Protein AF-A0A939DTY6-F1 (afdb_monomer)

Radius of gyration: 26.42 Å; Cα contacts (8 Å, |Δi|>4): 159; chains: 1; bounding box: 48×34×74 Å

Mean predicted aligned error: 11.88 Å

Solvent-accessible surface area (backbone atoms only — not comparable to full-atom values): 8096 Å² total; per-residue (Å²): 113,77,67,58,56,54,50,51,52,49,20,59,74,66,60,50,69,44,79,46,77,43,81,42,90,48,96,88,46,91,50,44,25,36,39,37,38,40,34,54,50,89,98,44,73,45,76,49,78,40,76,42,36,72,61,50,52,53,52,48,53,48,51,53,48,52,51,50,50,48,53,57,51,50,64,37,82,88,42,61,54,70,44,56,51,98,88,67,50,51,76,45,61,35,69,28,32,31,78,61,71,70,38,53,52,74,55,38,49,77,40,43,76,75,76,49,75,80,58,77,67,57,60,58,52,45,52,50,28,55,76,70,73,42,82,70,82,136

Foldseek 3Di:
DVVVVVVLVVCQVVQDKDKDKDADPDPVDPQRIWIWIWGDDPNGIDIDIDRCRVVVVVVVVVVVVVVVVLCVQQPPPLDKDWDADPVRQTPDIHQCCCVNQVDGRVRCRVPVCVSDPPDVPPPVVCVVCVVVVHHDDD

Secondary structure (DSSP, 8-state):
-HHHHHHHHHHHHH---EEEEEE---TT---SEEEEEEEEETTEEEEEEEE-HHHHHHHHHHHHHHHHHHHHHHT-TT---EEE-TT--EEEE-TTHHHHHS--HHHHHHHHHHHS---HHHHHHHHHHHHHTPPPP-

Organism: NCBI:txid751969

Sequence (138 aa):
HPQLLALCIQVCQSGKAHDQYLETNSPLISAQWIKIQVVKAGNGIAITVRDITARRLSQQALKESEEKFRRLVDGLNGHFVYSHDLTGRISYVSNSVQDVLGYRPEYFKLNYRHCVKRTPDNAEQIRRQLLAGERPDP

InterPro domains:
  IPR000014 PAS domain [PS50112] (65-106)
  IPR000014 PAS domain [cd00130] (80-106)
  IPR035965 PAS domain superfamily [SSF55785] (51-108)

pLDDT: mean 82.57, std 12.68, range [43.12, 94.44]

Nearest PDB structures (foldseek):
  2dmy-assembly1_A  TM=4.442E-01  e=9.510E-01  Homo sapiens
  2l3c-assembly1_A  TM=3.156E-01  e=5.150E-01  Rattus norvegicus
  2l3j-assembly1_A  TM=2.942E-01  e=8.412E-01  Rattus norvegicus
  8dfv-assembly1_K  TM=2.108E-01  e=2.320E-01  Drosophila melanogaster
  7v6c-assembly1_B  TM=2.721E-01  e=3.243E+00  Drosophila melanogaster

Structure (mmCIF, N/CA/C/O backbone):
data_AF-A0A939DTY6-F1
#
_entry.id   AF-A0A939DTY6-F1
#
loop_
_atom_site.group_PDB
_atom_site.id
_atom_site.type_symbol
_atom_site.label_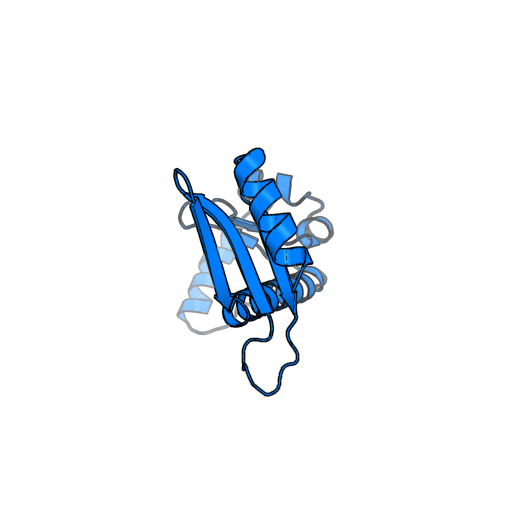atom_id
_atom_site.label_alt_id
_atom_site.label_comp_id
_atom_site.label_asym_id
_atom_site.label_entity_id
_atom_site.label_seq_id
_atom_site.pdbx_PDB_ins_code
_atom_site.Cartn_x
_atom_site.Cartn_y
_atom_site.Cartn_z
_atom_site.occupancy
_atom_site.B_iso_or_equiv
_atom_site.auth_seq_id
_atom_site.auth_comp_id
_atom_site.auth_asym_id
_atom_site.auth_atom_id
_atom_site.pdbx_PDB_model_num
ATOM 1 N N . HIS A 1 1 ? -7.919 -5.224 32.685 1.00 52.66 1 HIS A N 1
ATOM 2 C CA . HIS A 1 1 ? -6.907 -4.278 32.163 1.00 52.66 1 HIS A CA 1
ATOM 3 C C . HIS A 1 1 ? -7.439 -2.847 32.322 1.00 52.66 1 HIS A C 1
ATOM 5 O O . HIS A 1 1 ? -8.328 -2.470 31.563 1.00 52.66 1 HIS A O 1
ATOM 11 N N . PRO A 1 2 ? -6.987 -2.063 33.318 1.00 60.69 2 PRO A N 1
ATOM 12 C CA . PRO A 1 2 ? -7.562 -0.744 33.645 1.00 60.69 2 PRO A CA 1
ATOM 13 C C . PRO A 1 2 ? -7.506 0.273 32.489 1.00 60.69 2 PRO A C 1
ATOM 15 O O . PRO A 1 2 ? -8.386 1.117 32.358 1.00 60.69 2 PRO A O 1
ATOM 18 N N . GLN A 1 3 ? -6.536 0.131 31.583 1.00 79.06 3 GLN A N 1
ATOM 19 C CA . GLN A 1 3 ? -6.394 0.979 30.393 1.00 79.06 3 GLN A CA 1
ATOM 20 C C . GLN A 1 3 ? -7.555 0.841 29.392 1.00 79.06 3 GLN A C 1
ATOM 22 O O . GLN A 1 3 ? -7.940 1.818 28.756 1.00 79.06 3 GLN A O 1
ATOM 27 N N . LEU A 1 4 ? -8.145 -0.352 29.265 1.00 78.25 4 LEU A N 1
ATOM 28 C CA . LEU A 1 4 ? -9.192 -0.607 28.271 1.00 78.25 4 LEU A CA 1
ATOM 29 C C . LEU A 1 4 ? -10.534 -0.000 28.701 1.00 78.25 4 LEU A C 1
ATOM 31 O O . LEU A 1 4 ? -11.282 0.509 27.870 1.00 78.25 4 LEU A O 1
ATOM 35 N N . LEU A 1 5 ? -10.797 0.019 30.011 1.00 83.25 5 LEU A N 1
ATOM 36 C CA . LEU A 1 5 ? -11.954 0.701 30.588 1.00 83.25 5 LEU A CA 1
ATOM 37 C C . LEU A 1 5 ? -11.852 2.223 30.394 1.00 83.25 5 LEU A C 1
ATOM 39 O O . LEU A 1 5 ? -12.814 2.849 29.958 1.00 83.25 5 LEU A O 1
ATOM 43 N N . ALA A 1 6 ? -10.678 2.808 30.657 1.00 87.19 6 ALA A N 1
ATOM 44 C CA . ALA A 1 6 ? -10.437 4.235 30.441 1.00 87.19 6 ALA A CA 1
ATOM 45 C C . ALA A 1 6 ? -10.644 4.630 28.968 1.00 87.19 6 ALA A C 1
ATOM 47 O O . ALA A 1 6 ? -11.320 5.617 28.676 1.00 87.19 6 ALA A O 1
ATOM 48 N N . LEU A 1 7 ? -10.143 3.806 28.042 1.00 86.44 7 LEU A N 1
ATOM 49 C CA . LEU A 1 7 ? -10.345 4.000 26.610 1.00 86.44 7 LEU A CA 1
ATOM 50 C C . LEU A 1 7 ? -11.832 3.960 26.224 1.00 86.44 7 LEU A C 1
ATOM 52 O O . LEU A 1 7 ? -12.309 4.805 25.468 1.00 86.44 7 LEU A O 1
ATOM 56 N N . CYS A 1 8 ? -12.578 3.000 26.767 1.00 85.38 8 CYS A N 1
ATOM 57 C CA . CYS A 1 8 ? -14.016 2.882 26.554 1.00 85.38 8 CYS A CA 1
ATOM 58 C C . CYS A 1 8 ? -14.764 4.145 27.011 1.00 85.38 8 CYS A C 1
ATOM 60 O O . CYS A 1 8 ? -15.562 4.703 26.256 1.00 85.38 8 CYS A O 1
ATOM 62 N N . ILE A 1 9 ? -14.460 4.644 28.212 1.00 87.25 9 ILE A N 1
ATOM 63 C CA . ILE A 1 9 ? -15.053 5.876 28.752 1.00 87.25 9 ILE A CA 1
ATOM 64 C C . ILE A 1 9 ? -14.757 7.067 27.829 1.00 87.25 9 ILE A C 1
ATOM 66 O O . ILE A 1 9 ? -15.674 7.809 27.472 1.00 87.25 9 ILE A O 1
ATOM 70 N N . GLN A 1 10 ? -13.510 7.202 27.369 1.00 87.94 10 GLN A N 1
ATOM 71 C CA . GLN A 1 10 ? -13.100 8.263 26.449 1.00 87.94 10 GLN A CA 1
ATOM 72 C C . GLN A 1 10 ? -13.879 8.217 25.124 1.00 87.94 10 GLN A C 1
ATOM 74 O O . GLN A 1 10 ? -14.347 9.254 24.645 1.00 87.94 10 GLN A O 1
ATOM 79 N N . VAL A 1 11 ? -14.052 7.038 24.522 1.00 90.06 11 VAL A N 1
ATOM 80 C CA . VAL A 1 11 ? -14.827 6.882 23.276 1.00 90.06 11 VAL A CA 1
ATOM 81 C C . VAL A 1 11 ? -16.304 7.208 23.506 1.00 90.06 11 VAL A C 1
ATOM 83 O O . VAL A 1 11 ? -16.930 7.872 22.681 1.00 90.06 11 VAL A O 1
ATOM 86 N N . CYS A 1 12 ? -16.861 6.815 24.652 1.00 88.19 12 CYS A N 1
ATOM 87 C CA . CYS A 1 12 ? -18.241 7.131 25.014 1.00 88.19 12 CYS A CA 1
ATOM 88 C C . CYS A 1 12 ? -18.499 8.637 25.146 1.00 88.19 12 CYS A C 1
ATOM 90 O O . CYS A 1 12 ? -19.548 9.110 24.698 1.00 88.19 12 CYS A O 1
ATOM 92 N N . GLN A 1 13 ? -17.562 9.367 25.756 1.00 87.75 13 GLN A N 1
ATOM 93 C CA . GLN A 1 13 ? -17.655 10.813 25.975 1.00 87.75 13 GLN A CA 1
ATOM 94 C C . GLN A 1 13 ? -17.378 11.612 24.698 1.00 87.75 13 GLN A C 1
ATOM 96 O O . GLN A 1 13 ? -18.102 12.552 24.394 1.00 87.75 13 GLN A O 1
ATOM 101 N N . SER A 1 14 ? -16.350 11.230 23.936 1.00 88.81 14 SER A N 1
ATOM 102 C CA . SER A 1 14 ? -15.934 11.965 22.733 1.00 88.81 14 SER A CA 1
ATOM 103 C C . SER A 1 14 ? -16.734 11.614 21.478 1.00 88.81 14 SER A C 1
ATOM 105 O O . SER A 1 14 ? -16.734 12.382 20.520 1.00 88.81 14 SER A O 1
ATOM 107 N N . GLY A 1 15 ? -17.359 10.432 21.433 1.00 86.69 15 GLY A N 1
ATOM 108 C CA . GLY A 1 15 ? -18.024 9.896 20.240 1.00 86.69 15 GLY A CA 1
ATOM 109 C C . GLY A 1 15 ? -17.073 9.515 19.098 1.00 86.69 15 GLY A C 1
ATOM 110 O O . GLY A 1 15 ? -17.521 8.983 18.084 1.00 86.69 15 GLY A O 1
ATOM 111 N N . LYS A 1 16 ? -15.763 9.749 19.242 1.00 88.12 16 LYS A N 1
ATOM 112 C CA . LYS A 1 16 ? -14.764 9.457 18.215 1.00 88.12 16 LYS A CA 1
ATOM 113 C C . LYS A 1 16 ? -14.307 8.006 18.338 1.00 88.12 16 LYS A C 1
ATOM 115 O O . LYS A 1 16 ? -13.869 7.582 19.405 1.00 88.12 16 LYS A O 1
ATOM 120 N N . ALA A 1 17 ? -14.392 7.258 17.238 1.00 90.12 17 ALA A N 1
ATOM 121 C CA . ALA A 1 17 ? -13.877 5.895 17.170 1.00 90.12 17 ALA A CA 1
ATOM 122 C C . ALA A 1 17 ? -12.376 5.856 17.489 1.00 90.12 17 ALA A C 1
ATOM 124 O O . ALA A 1 17 ? -11.624 6.748 17.082 1.00 90.12 17 ALA A O 1
ATOM 125 N N . HIS A 1 18 ? -11.950 4.808 18.189 1.00 91.50 18 HIS A N 1
ATOM 126 C CA . HIS A 1 18 ? -10.547 4.575 18.496 1.00 91.50 18 HIS A CA 1
ATOM 127 C C . HIS A 1 18 ? -10.082 3.234 17.943 1.00 91.50 18 HIS A C 1
ATOM 129 O O . HIS A 1 18 ? -10.691 2.197 18.209 1.00 91.50 18 HIS A O 1
ATOM 135 N N . ASP A 1 19 ? -8.964 3.274 17.223 1.00 92.31 19 ASP A N 1
ATOM 136 C CA . ASP A 1 19 ? -8.303 2.112 16.650 1.00 92.31 19 ASP A CA 1
ATOM 137 C C . ASP A 1 19 ? -6.954 1.914 17.342 1.00 92.31 19 ASP A C 1
ATOM 139 O O . ASP A 1 19 ? -6.109 2.809 17.334 1.00 92.31 19 ASP A O 1
ATOM 143 N N . GLN A 1 20 ? -6.732 0.720 17.879 1.00 89.75 20 GLN A N 1
ATOM 144 C CA . GLN A 1 20 ? -5.465 0.303 18.463 1.00 89.75 20 GLN A CA 1
ATOM 145 C C . GLN A 1 20 ? -4.937 -0.931 17.732 1.00 89.75 20 GLN A C 1
ATOM 147 O O . GLN A 1 20 ? -5.693 -1.836 17.375 1.00 89.75 20 GLN A O 1
ATOM 152 N N . TYR A 1 21 ? -3.626 -0.970 17.514 1.00 91.00 21 TYR A N 1
ATOM 153 C CA . TYR A 1 21 ? -2.932 -2.087 16.883 1.00 91.00 21 TYR A CA 1
ATOM 154 C C . TYR A 1 21 ? -1.964 -2.687 17.893 1.00 91.00 21 TYR A C 1
ATOM 156 O O . TYR A 1 21 ? -1.212 -1.950 18.528 1.00 91.00 21 TYR A O 1
ATOM 164 N N . LEU A 1 22 ? -2.004 -4.005 18.045 1.00 89.69 22 LEU A N 1
ATOM 165 C CA . LEU A 1 22 ? -1.175 -4.743 18.988 1.00 89.69 22 LEU A CA 1
ATOM 166 C C . LEU A 1 22 ? -0.448 -5.862 18.255 1.00 89.69 22 LEU A C 1
ATOM 168 O O . LEU A 1 22 ? -1.065 -6.614 17.499 1.00 89.69 22 LEU A O 1
ATOM 172 N N . GLU A 1 23 ? 0.848 -5.973 18.513 1.00 89.06 23 GLU A N 1
ATOM 173 C CA . GLU A 1 23 ? 1.611 -7.177 18.212 1.00 89.06 23 GLU A CA 1
ATOM 174 C C . GLU A 1 23 ? 1.408 -8.183 19.344 1.00 89.06 23 GLU A C 1
ATOM 176 O O . GLU A 1 23 ? 1.376 -7.822 20.524 1.00 89.06 23 GLU A O 1
ATOM 181 N N . THR A 1 24 ? 1.232 -9.446 18.984 1.00 85.44 24 THR A N 1
ATOM 182 C CA . THR A 1 24 ? 1.015 -10.541 19.924 1.00 85.44 24 THR A CA 1
ATOM 183 C C . THR A 1 24 ? 2.046 -11.627 19.676 1.00 85.44 24 THR A C 1
ATOM 185 O O . THR A 1 24 ? 2.189 -12.122 18.564 1.00 85.44 24 THR A O 1
ATOM 188 N N . ASN A 1 25 ? 2.730 -12.015 20.752 1.00 78.44 25 ASN A N 1
ATOM 189 C CA . ASN A 1 25 ? 3.645 -13.154 20.797 1.00 78.44 25 ASN A CA 1
ATOM 190 C C . ASN A 1 25 ? 3.106 -14.217 21.767 1.00 78.44 25 ASN A C 1
ATOM 192 O O . ASN A 1 25 ? 3.849 -14.793 22.560 1.00 78.44 25 ASN A O 1
ATOM 196 N N . SER A 1 26 ? 1.784 -14.408 21.782 1.00 80.38 26 SER A N 1
ATOM 197 C CA . SER A 1 26 ? 1.137 -15.340 22.704 1.00 80.38 26 SER A CA 1
ATOM 198 C C . SER A 1 26 ? 1.175 -16.768 22.154 1.00 80.38 26 SER A C 1
ATOM 200 O O . SER A 1 26 ? 0.764 -16.977 21.016 1.00 80.38 26 SER A O 1
ATOM 202 N N . PRO A 1 27 ? 1.547 -17.782 22.954 1.00 79.06 27 PRO A N 1
ATOM 203 C CA . PRO A 1 27 ? 1.432 -19.180 22.538 1.00 79.06 27 PRO A CA 1
ATOM 204 C C . PRO A 1 27 ? -0.029 -19.656 22.428 1.00 79.06 27 PRO A C 1
ATOM 206 O O . PRO A 1 27 ? -0.284 -20.733 21.903 1.00 79.06 27 PRO A O 1
ATOM 209 N N . LEU A 1 28 ? -0.994 -18.874 22.929 1.00 81.31 28 LEU A N 1
ATOM 210 C CA . LEU A 1 28 ? -2.417 -19.230 22.947 1.00 81.31 28 LEU A CA 1
ATOM 211 C C . LEU A 1 28 ? -3.178 -18.772 21.696 1.00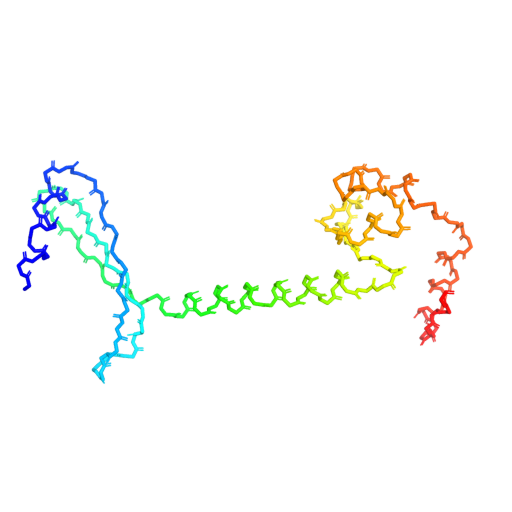 81.31 28 LEU A C 1
ATOM 213 O O . LEU A 1 28 ? -4.302 -19.218 21.475 1.00 81.31 28 LEU A O 1
ATOM 217 N N . ILE A 1 29 ? -2.615 -17.853 20.908 1.00 82.06 29 ILE A N 1
ATOM 218 C CA . ILE A 1 29 ? -3.286 -17.271 19.742 1.00 82.06 29 ILE A CA 1
ATOM 219 C C . ILE A 1 29 ? -2.279 -17.198 18.597 1.00 82.06 29 ILE A C 1
ATOM 221 O O . ILE A 1 29 ? -1.206 -16.630 18.752 1.00 82.06 29 ILE A O 1
ATOM 225 N N . SER A 1 30 ? -2.638 -17.738 17.433 1.00 85.06 30 SER A N 1
ATOM 226 C CA . SER A 1 30 ? -1.793 -17.690 16.230 1.00 85.06 30 SER A CA 1
ATOM 227 C C . SER A 1 30 ? -1.680 -16.292 15.610 1.00 85.06 30 SER A C 1
ATOM 229 O O . SER A 1 30 ? -0.779 -16.042 14.811 1.00 85.06 30 SER A O 1
ATOM 231 N N . ALA A 1 31 ? -2.592 -15.383 15.963 1.00 87.19 31 ALA A N 1
ATOM 232 C CA . ALA A 1 31 ? -2.584 -14.002 15.511 1.00 87.19 31 ALA A CA 1
ATOM 233 C C . ALA A 1 31 ? -1.327 -13.281 16.017 1.00 87.19 31 ALA A C 1
ATOM 235 O O . ALA A 1 31 ? -1.132 -13.117 17.222 1.00 87.19 31 ALA A O 1
ATOM 236 N N . GLN A 1 32 ? -0.511 -12.791 15.087 1.00 91.44 32 GLN A N 1
ATOM 237 C CA . GLN A 1 32 ? 0.660 -11.963 15.385 1.00 91.44 32 GLN A CA 1
ATOM 238 C C . GLN A 1 32 ? 0.295 -10.483 15.480 1.00 91.44 32 GLN A C 1
ATOM 240 O O . GLN A 1 32 ? 0.936 -9.728 16.201 1.00 91.44 32 GLN A O 1
ATOM 245 N N . TRP A 1 33 ? -0.752 -10.060 14.768 1.00 93.56 33 TRP A N 1
ATOM 246 C CA . TRP A 1 33 ? -1.207 -8.676 14.733 1.00 93.56 33 TRP A CA 1
ATOM 247 C C . TRP A 1 33 ? -2.708 -8.599 14.950 1.00 93.56 33 TRP A C 1
ATOM 249 O O . TRP A 1 33 ? -3.492 -9.137 14.168 1.00 93.56 33 TRP A O 1
ATOM 259 N N . ILE A 1 34 ? -3.115 -7.851 15.967 1.00 93.12 34 ILE A N 1
ATOM 260 C CA . ILE A 1 34 ? -4.516 -7.645 16.312 1.00 93.12 34 ILE A CA 1
ATOM 261 C C . ILE A 1 34 ? -4.868 -6.168 16.175 1.00 93.12 34 ILE A C 1
ATOM 263 O O . ILE A 1 34 ? -4.178 -5.287 16.688 1.00 93.12 34 ILE A O 1
ATOM 267 N N . LYS A 1 35 ? -5.989 -5.898 15.507 1.00 93.56 35 LYS A N 1
ATOM 268 C CA . LYS A 1 35 ? -6.653 -4.598 15.517 1.00 93.56 35 LYS A CA 1
ATOM 269 C C . LYS A 1 35 ? -7.804 -4.629 16.514 1.00 93.56 35 LYS A C 1
ATOM 271 O O . LYS A 1 35 ? -8.731 -5.422 16.356 1.00 93.56 35 LYS A O 1
ATOM 276 N N . ILE A 1 36 ? -7.772 -3.729 17.486 1.00 92.88 36 ILE A N 1
ATOM 277 C CA . ILE A 1 36 ? -8.883 -3.461 18.395 1.00 92.88 36 ILE A CA 1
ATOM 278 C C . ILE A 1 36 ? -9.532 -2.154 17.954 1.00 92.88 36 ILE A C 1
ATOM 280 O O . ILE A 1 36 ? -8.855 -1.138 17.821 1.00 92.88 36 ILE A O 1
ATOM 284 N N . GLN A 1 37 ? -10.838 -2.175 17.712 1.00 94.00 37 GLN A N 1
ATOM 285 C CA . GLN A 1 37 ? -11.619 -0.968 17.452 1.00 94.00 37 GLN A CA 1
ATOM 286 C C . GLN A 1 37 ? -12.665 -0.804 18.533 1.00 94.00 37 GLN A C 1
ATOM 288 O O . GLN A 1 37 ? -13.393 -1.751 18.828 1.00 94.00 37 GLN A O 1
ATOM 293 N N . VAL A 1 38 ? -12.749 0.398 19.083 1.00 94.44 38 VAL A N 1
ATOM 294 C CA . VAL A 1 38 ? -13.735 0.788 20.084 1.00 94.44 38 VAL A CA 1
ATOM 295 C C . VAL A 1 38 ? -14.578 1.903 19.484 1.00 94.44 38 VAL A C 1
ATOM 297 O O . VAL A 1 38 ? -14.053 2.943 19.080 1.00 94.44 38 VAL A O 1
ATOM 300 N N . VAL A 1 39 ? -15.887 1.681 19.404 1.00 93.94 39 VAL A N 1
ATOM 301 C CA . VAL A 1 39 ? -16.842 2.637 18.832 1.00 93.94 39 VAL A CA 1
ATOM 302 C C . VAL A 1 39 ? -18.028 2.840 19.767 1.00 93.94 39 VAL A C 1
ATOM 304 O O . VAL A 1 39 ? -18.463 1.910 20.447 1.00 93.94 39 VAL A O 1
ATOM 307 N N . LYS A 1 40 ? -18.573 4.058 19.796 1.00 93.00 40 LYS A N 1
ATOM 308 C CA . LYS A 1 40 ? -19.830 4.349 20.492 1.00 93.00 40 LYS A CA 1
ATOM 309 C C . LYS A 1 40 ? -20.991 3.749 19.693 1.00 93.00 40 LYS A C 1
ATOM 311 O O . LYS A 1 40 ? -21.091 3.979 18.491 1.00 93.00 40 LYS A O 1
ATOM 316 N N . ALA A 1 41 ? -21.865 3.003 20.358 1.00 90.88 41 ALA A N 1
ATOM 317 C CA . ALA A 1 41 ? -23.037 2.371 19.759 1.00 90.88 41 ALA A CA 1
ATOM 318 C C . ALA A 1 41 ? -24.278 2.741 20.581 1.00 90.88 41 ALA A C 1
ATOM 320 O O . ALA A 1 41 ? -24.615 2.080 21.564 1.00 90.88 41 ALA A O 1
ATOM 321 N N . GLY A 1 42 ? -24.924 3.854 20.219 1.00 87.69 42 GLY A N 1
ATOM 322 C CA . GLY A 1 42 ? -26.022 4.427 21.000 1.00 87.69 42 GLY A CA 1
ATOM 323 C C . GLY A 1 42 ? -25.578 4.780 22.425 1.00 87.69 42 GLY A C 1
ATOM 324 O O . GLY A 1 42 ? -24.659 5.582 22.615 1.00 87.69 42 GLY A O 1
ATOM 325 N N . ASN A 1 43 ? -26.210 4.143 23.413 1.00 87.25 43 ASN A N 1
ATOM 326 C CA . ASN A 1 43 ? -25.909 4.316 24.840 1.00 87.25 43 ASN A CA 1
ATOM 327 C C . ASN A 1 43 ? -24.794 3.382 25.348 1.00 87.25 43 ASN A C 1
ATOM 329 O O . ASN A 1 43 ? -24.487 3.391 26.537 1.00 87.25 43 ASN A O 1
ATOM 333 N N . GLY A 1 44 ? -24.201 2.571 24.469 1.00 88.56 44 GLY A N 1
ATOM 334 C CA . GLY A 1 44 ? -23.148 1.619 24.807 1.00 88.56 44 GLY A CA 1
ATOM 335 C C . GLY A 1 44 ? -21.894 1.775 23.953 1.00 88.56 44 GLY A C 1
ATOM 336 O O . GLY A 1 44 ? -21.699 2.757 23.231 1.00 88.56 44 GLY A O 1
ATOM 337 N N . ILE A 1 45 ? -21.035 0.764 24.042 1.00 92.19 45 ILE A N 1
ATOM 338 C CA . ILE A 1 45 ? -19.773 0.666 23.310 1.00 92.19 45 ILE A CA 1
ATOM 339 C C . ILE A 1 45 ? -19.743 -0.681 22.605 1.00 92.19 45 ILE A C 1
ATOM 341 O O . ILE A 1 45 ? -20.079 -1.700 23.206 1.00 92.19 45 ILE A O 1
ATOM 345 N N . ALA A 1 46 ? -19.297 -0.690 21.355 1.00 93.44 46 ALA A N 1
ATOM 346 C CA . ALA A 1 46 ? -18.928 -1.908 20.657 1.00 93.44 46 ALA A CA 1
ATOM 347 C C . ALA A 1 46 ? -17.403 -1.986 20.546 1.00 93.44 46 ALA A C 1
ATOM 349 O O . ALA A 1 46 ? -16.743 -1.025 20.144 1.00 93.44 46 ALA A O 1
ATOM 350 N N . ILE A 1 47 ? -16.855 -3.145 20.906 1.00 93.56 47 ILE A N 1
ATOM 351 C CA . ILE A 1 47 ? -15.431 -3.450 20.789 1.00 93.56 47 ILE A CA 1
ATOM 352 C C . ILE A 1 47 ? -15.295 -4.587 19.789 1.00 93.56 47 ILE A C 1
ATOM 354 O O . ILE A 1 47 ? -15.888 -5.648 19.971 1.00 93.56 47 ILE A O 1
ATOM 358 N N . THR A 1 48 ? -14.506 -4.383 18.740 1.00 93.88 48 THR A N 1
ATOM 359 C CA . THR A 1 48 ? -14.170 -5.450 17.794 1.00 93.88 48 THR A CA 1
ATOM 360 C C . THR A 1 48 ? -12.689 -5.748 17.866 1.00 93.88 48 THR A C 1
ATOM 362 O O . THR A 1 48 ? -11.876 -4.828 17.798 1.00 93.88 48 THR A O 1
ATOM 365 N N . VAL A 1 49 ? -12.353 -7.028 17.961 1.00 92.44 49 VAL A N 1
ATOM 366 C CA . VAL A 1 49 ? -10.983 -7.536 17.938 1.00 92.44 49 VAL A CA 1
ATOM 367 C C . VAL A 1 49 ? -10.839 -8.348 16.660 1.00 92.44 49 VAL A C 1
ATOM 369 O O . VAL A 1 49 ? -11.601 -9.287 16.443 1.00 92.44 49 VAL A O 1
ATOM 372 N N . ARG A 1 50 ? -9.921 -7.960 15.776 1.00 92.94 50 ARG A N 1
ATOM 373 C CA . ARG A 1 50 ? -9.688 -8.656 14.505 1.00 92.94 50 ARG A CA 1
ATOM 374 C C . ARG A 1 50 ? -8.228 -9.027 14.371 1.00 92.94 50 ARG A C 1
ATOM 376 O O . ARG A 1 50 ? -7.364 -8.170 14.541 1.00 92.94 50 ARG A O 1
ATOM 383 N N . ASP A 1 51 ? -7.979 -10.270 13.990 1.00 94.00 51 ASP A N 1
ATOM 384 C CA . ASP A 1 51 ? -6.680 -10.663 13.467 1.00 94.00 51 ASP A CA 1
ATOM 385 C C . ASP A 1 51 ? -6.466 -9.989 12.103 1.00 94.00 51 ASP A C 1
ATOM 387 O O . ASP A 1 51 ? -7.300 -10.081 11.199 1.00 94.00 51 ASP A O 1
ATOM 391 N N . ILE A 1 52 ? -5.364 -9.256 11.976 1.00 94.19 52 ILE A N 1
ATOM 392 C CA . ILE A 1 52 ? -4.955 -8.572 10.747 1.00 94.19 52 ILE A CA 1
ATOM 393 C C . ILE A 1 52 ? -3.616 -9.093 10.215 1.00 94.19 52 ILE A C 1
ATOM 395 O O . ILE A 1 52 ? -3.051 -8.484 9.303 1.00 94.19 52 ILE A O 1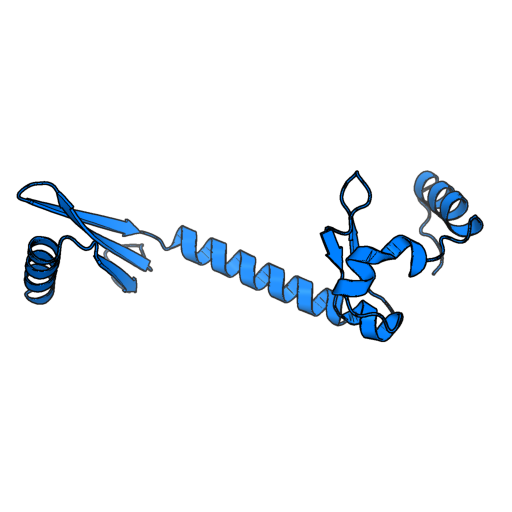
ATOM 399 N N . THR A 1 53 ? -3.11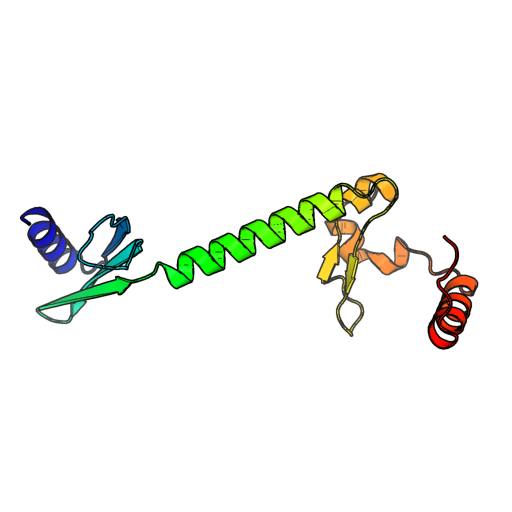5 -10.207 10.752 1.00 92.94 53 THR A N 1
ATOM 400 C CA . THR A 1 53 ? -1.821 -10.809 10.400 1.00 92.94 53 THR A CA 1
ATOM 401 C C . THR A 1 53 ? -1.753 -11.110 8.909 1.00 92.94 53 THR A C 1
ATOM 403 O O . THR A 1 53 ? -0.898 -10.573 8.208 1.00 92.94 53 THR A O 1
ATOM 406 N N . ALA A 1 54 ? -2.719 -11.872 8.386 1.00 92.69 54 ALA A N 1
ATOM 407 C CA . ALA A 1 54 ? -2.764 -12.239 6.969 1.00 92.69 54 ALA A CA 1
ATOM 408 C C . ALA A 1 54 ? -2.799 -11.012 6.041 1.00 92.69 54 ALA A C 1
ATOM 410 O O . ALA A 1 54 ? -2.106 -10.964 5.022 1.00 92.69 54 ALA A O 1
ATOM 411 N N . ARG A 1 55 ? -3.567 -9.980 6.420 1.00 91.88 55 ARG A N 1
ATOM 412 C CA . ARG A 1 55 ? -3.655 -8.730 5.657 1.00 91.88 55 ARG A CA 1
ATOM 413 C C . ARG A 1 55 ? -2.316 -7.997 5.635 1.00 91.88 55 ARG A C 1
ATOM 415 O O . ARG A 1 55 ? -1.905 -7.544 4.570 1.00 91.88 55 ARG A O 1
ATOM 422 N N . ARG A 1 56 ? -1.645 -7.873 6.784 1.00 92.69 56 ARG A N 1
ATOM 423 C CA . ARG A 1 56 ? -0.349 -7.187 6.875 1.00 92.69 56 ARG A CA 1
ATOM 424 C C . ARG A 1 56 ? 0.740 -7.921 6.106 1.00 92.69 56 ARG A C 1
ATOM 426 O O . ARG A 1 56 ? 1.438 -7.275 5.334 1.00 92.69 56 ARG A O 1
ATOM 433 N N . LEU A 1 57 ? 0.821 -9.243 6.237 1.00 91.81 57 LEU A N 1
ATOM 434 C CA . LEU A 1 57 ? 1.787 -10.055 5.492 1.00 91.81 57 LEU A CA 1
ATOM 435 C C . LEU A 1 57 ? 1.585 -9.930 3.979 1.00 91.81 57 LEU A C 1
ATOM 437 O O . LEU A 1 57 ? 2.549 -9.730 3.250 1.00 91.81 57 LEU A O 1
ATOM 441 N N . SER A 1 58 ? 0.337 -9.952 3.507 1.00 91.69 58 SER A N 1
ATOM 442 C CA . SER A 1 58 ? 0.038 -9.773 2.079 1.00 91.69 58 SER A CA 1
ATOM 443 C C . SER A 1 58 ? 0.443 -8.383 1.574 1.00 91.69 58 SER A C 1
ATOM 445 O O . SER A 1 58 ? 1.022 -8.255 0.498 1.00 91.69 58 SER A O 1
ATOM 447 N N . GLN A 1 59 ? 0.173 -7.332 2.355 1.00 93.38 59 GLN A N 1
ATOM 448 C CA . GLN A 1 59 ? 0.577 -5.963 2.013 1.00 93.38 59 GLN A CA 1
ATOM 449 C C . GLN A 1 59 ? 2.098 -5.789 2.016 1.00 93.38 59 GLN A C 1
ATOM 451 O O . GLN A 1 59 ? 2.636 -5.098 1.154 1.00 93.38 59 GLN A O 1
ATOM 456 N N . GLN A 1 60 ? 2.790 -6.417 2.965 1.00 93.88 60 GLN A N 1
ATOM 457 C CA . GLN A 1 60 ? 4.243 -6.390 3.036 1.00 93.88 60 GLN A CA 1
ATOM 458 C C . GLN A 1 60 ? 4.871 -7.141 1.860 1.00 93.88 60 GLN A C 1
ATOM 460 O O . GLN A 1 60 ? 5.718 -6.572 1.182 1.00 93.88 60 GLN A O 1
ATOM 465 N N . ALA A 1 61 ? 4.402 -8.352 1.556 1.00 92.81 61 ALA A N 1
ATOM 466 C CA . ALA A 1 61 ? 4.874 -9.120 0.407 1.00 92.81 61 ALA A CA 1
ATOM 467 C C . ALA A 1 61 ? 4.648 -8.370 -0.917 1.00 92.81 61 ALA A C 1
ATOM 469 O O . ALA A 1 61 ? 5.525 -8.358 -1.780 1.00 92.81 61 ALA A O 1
ATOM 470 N N . LEU A 1 62 ? 3.503 -7.689 -1.065 1.00 92.06 62 LEU A N 1
ATOM 471 C CA . LEU A 1 62 ? 3.243 -6.825 -2.217 1.00 92.06 62 LEU A CA 1
ATOM 472 C C . LEU A 1 62 ? 4.262 -5.685 -2.295 1.00 92.06 62 LEU A C 1
ATOM 474 O O . LEU A 1 62 ? 4.886 -5.497 -3.335 1.00 92.06 62 LEU A O 1
ATOM 478 N N . LYS A 1 63 ? 4.473 -4.963 -1.190 1.00 92.62 63 LYS A N 1
ATOM 479 C CA . LYS A 1 63 ? 5.433 -3.856 -1.127 1.00 92.62 63 LYS A CA 1
ATOM 480 C C . LYS A 1 63 ? 6.858 -4.320 -1.442 1.00 92.62 63 LYS A C 1
ATOM 482 O O . LYS A 1 63 ? 7.552 -3.676 -2.220 1.00 92.62 63 LYS A O 1
ATOM 487 N N . GLU A 1 64 ? 7.286 -5.445 -0.882 1.00 93.00 64 GLU A N 1
ATOM 488 C CA . GLU A 1 64 ? 8.600 -6.039 -1.147 1.00 93.00 64 GLU A CA 1
ATOM 489 C C . GLU A 1 64 ? 8.745 -6.452 -2.615 1.00 93.00 64 GLU A C 1
ATOM 491 O O . GLU A 1 64 ? 9.781 -6.195 -3.229 1.00 93.00 64 GLU A O 1
ATOM 496 N N . SER A 1 65 ? 7.701 -7.033 -3.211 1.00 91.12 65 SER A N 1
ATOM 497 C CA . SER A 1 65 ? 7.680 -7.368 -4.636 1.00 91.12 65 SER A CA 1
ATOM 498 C C . SER A 1 65 ? 7.744 -6.120 -5.521 1.00 91.12 65 SER A C 1
ATOM 500 O O . SER A 1 65 ? 8.494 -6.105 -6.496 1.00 91.12 65 SER A O 1
ATOM 502 N N . GLU A 1 66 ? 7.000 -5.063 -5.191 1.00 89.75 66 GLU A N 1
ATOM 503 C CA . GLU A 1 66 ? 7.023 -3.786 -5.915 1.00 89.75 66 GLU A CA 1
ATOM 504 C C . GLU A 1 66 ? 8.386 -3.095 -5.815 1.00 89.75 66 GLU A C 1
ATOM 506 O O . GLU A 1 66 ? 8.900 -2.589 -6.813 1.00 89.75 66 GLU A O 1
ATOM 511 N N . GLU A 1 67 ? 9.002 -3.087 -4.633 1.00 90.06 67 GLU A N 1
ATOM 512 C CA . GLU A 1 67 ? 10.348 -2.550 -4.438 1.00 90.06 67 GLU A CA 1
ATOM 513 C C . GLU A 1 67 ? 11.394 -3.374 -5.183 1.00 90.06 67 GLU A C 1
ATOM 515 O O . GLU A 1 67 ? 12.275 -2.803 -5.825 1.00 90.06 67 GLU A O 1
ATOM 520 N N . LYS A 1 68 ? 11.296 -4.705 -5.140 1.00 89.00 68 LYS A N 1
ATOM 521 C CA . LYS A 1 68 ? 12.180 -5.593 -5.897 1.00 89.00 68 LYS A CA 1
ATOM 522 C C . LYS A 1 68 ? 12.047 -5.340 -7.394 1.00 89.00 68 LYS A C 1
ATOM 524 O O . LYS A 1 68 ? 13.062 -5.174 -8.062 1.00 89.00 68 LYS A O 1
ATOM 529 N N . PHE A 1 69 ? 10.821 -5.261 -7.910 1.00 88.19 69 PHE A N 1
ATOM 530 C CA . PHE A 1 69 ? 10.562 -4.916 -9.306 1.00 88.19 69 PHE A CA 1
ATOM 531 C C . PHE A 1 69 ? 11.166 -3.556 -9.663 1.00 88.19 69 PHE A C 1
ATOM 533 O O . PHE A 1 69 ? 11.887 -3.451 -10.651 1.00 88.19 69 PHE A O 1
ATOM 540 N N . ARG A 1 70 ? 10.951 -2.536 -8.825 1.00 84.38 70 ARG A N 1
ATOM 541 C CA . ARG A 1 70 ? 11.508 -1.194 -9.033 1.00 84.38 70 ARG A CA 1
ATOM 542 C C . ARG A 1 70 ? 13.031 -1.211 -9.100 1.00 84.38 70 ARG A C 1
ATOM 544 O O . ARG A 1 70 ? 13.586 -0.657 -10.035 1.00 84.38 70 ARG A O 1
ATOM 551 N N . ARG A 1 71 ? 13.705 -1.899 -8.172 1.00 86.00 71 ARG A N 1
ATOM 552 C CA . ARG A 1 71 ? 15.174 -2.036 -8.180 1.00 86.00 71 ARG A CA 1
ATOM 553 C C . ARG A 1 71 ? 15.682 -2.764 -9.423 1.00 86.00 71 ARG A C 1
ATOM 555 O O . ARG A 1 71 ? 16.692 -2.356 -9.982 1.00 86.00 71 ARG A O 1
ATOM 562 N N . LEU A 1 72 ? 15.000 -3.831 -9.845 1.00 86.75 72 LEU A N 1
ATOM 563 C CA . LEU A 1 72 ? 15.376 -4.585 -11.043 1.00 86.75 72 LEU A CA 1
ATOM 564 C C . LEU A 1 72 ? 15.278 -3.724 -12.296 1.00 86.75 72 LEU A C 1
ATOM 566 O O . LEU A 1 72 ? 16.188 -3.737 -13.113 1.00 86.75 72 LEU A O 1
ATOM 570 N N . VAL A 1 73 ? 14.180 -2.986 -12.436 1.00 86.00 73 VAL A N 1
ATOM 571 C CA . VAL A 1 73 ? 13.921 -2.160 -13.610 1.00 86.00 73 VAL A CA 1
ATOM 572 C C . VAL A 1 73 ? 14.800 -0.912 -13.628 1.00 86.00 73 VAL A C 1
ATOM 574 O O . VAL A 1 73 ? 15.363 -0.598 -14.672 1.00 86.00 73 VAL A O 1
ATOM 577 N N . ASP A 1 74 ? 14.943 -0.219 -12.496 1.00 79.50 74 ASP A N 1
ATOM 578 C CA . ASP A 1 74 ? 15.767 0.991 -12.423 1.00 79.50 74 ASP A CA 1
ATOM 579 C C . ASP A 1 74 ? 17.268 0.667 -12.590 1.00 79.50 74 ASP A C 1
ATOM 581 O O . ASP A 1 74 ? 18.030 1.503 -13.067 1.00 79.50 74 ASP A O 1
ATOM 585 N N . GLY A 1 75 ? 17.689 -0.559 -12.256 1.00 78.31 75 GLY A N 1
ATOM 586 C CA . GLY A 1 75 ? 19.058 -1.050 -12.446 1.00 78.31 75 GLY A CA 1
ATOM 587 C C . GLY A 1 75 ? 19.402 -1.523 -13.866 1.00 78.31 75 GLY A C 1
ATOM 588 O O . GLY A 1 75 ? 20.523 -1.983 -14.088 1.00 78.31 75 GLY A O 1
ATOM 589 N N . LEU A 1 76 ? 18.473 -1.453 -14.827 1.00 80.75 76 LEU A N 1
ATOM 590 C CA . LEU A 1 76 ? 18.757 -1.787 -16.226 1.00 80.75 76 LEU A CA 1
ATOM 591 C C . LEU A 1 76 ? 19.548 -0.653 -16.887 1.00 80.75 76 LEU A C 1
ATOM 593 O O . LEU A 1 76 ? 18.987 0.329 -17.366 1.00 80.75 76 LEU A O 1
ATOM 597 N N . ASN A 1 77 ? 20.868 -0.798 -16.948 1.00 75.94 77 ASN A N 1
ATOM 598 C CA . ASN A 1 77 ? 21.726 0.183 -17.608 1.00 75.94 77 ASN A CA 1
ATOM 599 C C . ASN A 1 77 ? 21.414 0.272 -19.110 1.00 75.94 77 ASN A C 1
ATOM 601 O O . ASN A 1 77 ? 21.365 -0.745 -19.800 1.00 75.94 77 ASN A O 1
ATOM 605 N N . GLY A 1 78 ? 21.230 1.492 -19.619 1.00 78.88 78 GLY A N 1
ATOM 606 C CA . GLY A 1 78 ? 20.987 1.750 -21.045 1.00 78.88 78 GLY A CA 1
ATOM 607 C C . GLY A 1 78 ? 19.575 1.414 -21.537 1.00 78.88 78 GLY A C 1
ATOM 608 O O . GLY A 1 78 ? 19.271 1.646 -22.705 1.00 78.88 78 GLY A O 1
ATOM 609 N N . HIS A 1 79 ? 18.692 0.922 -20.663 1.00 84.00 79 HIS A N 1
ATOM 610 C CA . HIS A 1 79 ? 17.309 0.601 -21.003 1.00 84.00 79 HIS A CA 1
ATOM 611 C C . HIS A 1 79 ? 16.335 1.207 -19.990 1.00 84.00 79 HIS A C 1
ATOM 613 O O . HIS A 1 79 ? 16.678 1.511 -18.854 1.00 84.00 79 HIS A O 1
ATOM 619 N N . PHE A 1 80 ? 15.083 1.379 -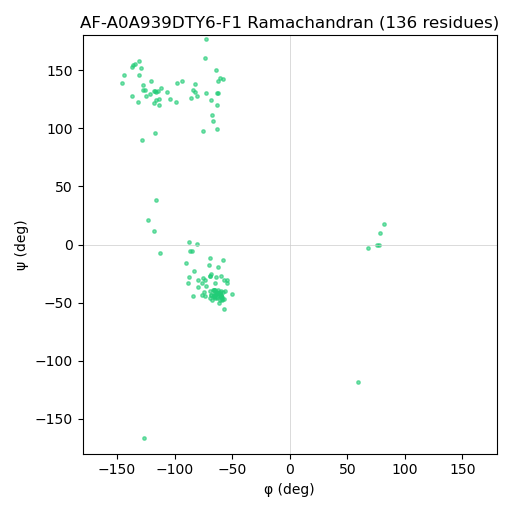20.404 1.00 86.94 80 PHE A N 1
ATOM 620 C CA . PHE A 1 80 ? 13.996 1.771 -19.515 1.00 86.94 80 PHE A CA 1
ATOM 621 C C . PHE A 1 80 ? 12.759 0.940 -19.843 1.00 86.94 80 PHE A C 1
ATOM 623 O O . PHE A 1 80 ? 12.584 0.480 -20.974 1.00 86.94 80 PHE A O 1
ATOM 630 N N . VAL A 1 81 ? 11.895 0.735 -18.854 1.00 88.75 81 VAL A N 1
ATOM 631 C CA . VAL A 1 81 ? 10.672 -0.057 -19.016 1.00 88.75 81 VAL A CA 1
ATOM 632 C C . VAL A 1 81 ? 9.482 0.872 -18.914 1.00 88.75 81 VAL A C 1
ATOM 634 O O . VAL A 1 81 ? 9.399 1.698 -18.009 1.00 88.75 81 VAL A O 1
ATOM 637 N N . TYR A 1 82 ? 8.529 0.714 -19.822 1.00 89.75 82 TYR A N 1
ATOM 638 C CA . TYR A 1 82 ? 7.241 1.383 -19.747 1.00 89.75 82 TYR A CA 1
ATOM 639 C C . TYR A 1 82 ? 6.120 0.402 -20.074 1.00 89.75 82 TYR A C 1
ATOM 641 O O . TYR A 1 82 ? 6.321 -0.589 -20.774 1.00 89.75 82 TYR A O 1
ATOM 649 N N . SER A 1 83 ? 4.928 0.677 -19.560 1.00 89.31 83 SER A N 1
ATOM 650 C CA . SER A 1 83 ? 3.703 -0.024 -19.929 1.00 89.31 83 SER A CA 1
ATOM 651 C C . SER A 1 83 ? 2.630 0.984 -20.300 1.00 89.31 83 SER A C 1
ATOM 653 O O . SER A 1 83 ? 2.638 2.122 -19.821 1.00 89.31 83 SER A O 1
ATOM 655 N N . HIS A 1 84 ? 1.710 0.572 -21.162 1.00 88.31 84 HIS A N 1
ATOM 656 C CA . HIS A 1 84 ? 0.564 1.371 -21.554 1.00 88.31 84 HIS A CA 1
ATOM 657 C C . HIS A 1 84 ? -0.708 0.531 -21.537 1.00 88.31 84 HIS A C 1
ATOM 659 O O . HIS A 1 84 ? -0.664 -0.691 -21.687 1.00 88.31 84 HIS A O 1
ATOM 665 N N . ASP A 1 85 ? -1.847 1.192 -21.372 1.00 86.88 85 ASP A N 1
ATOM 666 C CA . ASP A 1 85 ? -3.149 0.552 -21.519 1.00 86.88 85 ASP A CA 1
ATOM 667 C C . ASP A 1 85 ? -3.480 0.259 -22.997 1.00 86.88 85 ASP A C 1
ATOM 669 O O . ASP A 1 85 ? -2.744 0.630 -23.917 1.00 86.88 85 ASP A O 1
ATOM 673 N N . LEU A 1 86 ? -4.621 -0.388 -23.247 1.00 85.19 86 LEU A N 1
ATOM 674 C CA . LEU A 1 86 ? -5.082 -0.703 -24.606 1.00 85.19 86 LEU A CA 1
ATOM 675 C C . LEU A 1 86 ? -5.355 0.547 -25.465 1.00 85.19 86 LEU A C 1
ATOM 677 O O . LEU A 1 86 ? -5.381 0.451 -26.688 1.00 85.19 86 LEU A O 1
ATOM 681 N N . THR A 1 87 ? -5.534 1.717 -24.846 1.00 83.75 87 THR A N 1
ATOM 682 C CA . THR A 1 87 ? -5.722 3.002 -25.541 1.00 83.75 87 THR A CA 1
ATOM 683 C C . THR A 1 87 ? -4.394 3.689 -25.873 1.00 83.75 87 THR A C 1
ATOM 685 O O . THR A 1 87 ? -4.369 4.712 -26.558 1.00 83.75 87 THR A O 1
ATOM 688 N N . GLY A 1 88 ? -3.276 3.119 -25.415 1.00 81.31 88 GLY A N 1
ATOM 689 C CA . GLY A 1 88 ? -1.936 3.646 -25.616 1.00 81.31 88 GLY A CA 1
ATOM 690 C C . GLY A 1 88 ? -1.554 4.753 -24.636 1.00 81.31 88 GLY A C 1
ATOM 691 O O . GLY A 1 88 ? -0.604 5.479 -24.926 1.00 81.31 88 GLY A O 1
ATOM 692 N N . ARG A 1 89 ? -2.252 4.924 -23.505 1.00 85.62 89 ARG A N 1
ATOM 693 C CA . ARG A 1 89 ? -1.802 5.822 -22.425 1.00 85.62 89 ARG A CA 1
ATOM 694 C C . ARG A 1 89 ? -0.781 5.103 -21.557 1.00 85.62 89 ARG A C 1
ATOM 696 O O . ARG A 1 89 ? -1.031 3.989 -21.110 1.00 85.62 89 ARG A O 1
ATOM 703 N N . ILE A 1 90 ? 0.352 5.751 -21.284 1.00 90.00 90 ILE A N 1
ATOM 704 C CA . ILE A 1 90 ? 1.413 5.177 -20.450 1.00 90.00 90 ILE A CA 1
ATOM 705 C C . ILE A 1 90 ? 0.931 5.046 -18.998 1.00 90.00 90 ILE A C 1
ATOM 707 O O . ILE A 1 90 ? 0.757 6.043 -18.296 1.00 90.00 90 ILE A O 1
ATOM 711 N N . SER A 1 91 ? 0.751 3.810 -18.535 1.00 89.44 91 SER A N 1
ATOM 712 C CA . SER A 1 91 ? 0.392 3.475 -17.153 1.00 89.44 91 SER A CA 1
ATOM 713 C C . SER A 1 91 ? 1.608 3.511 -16.228 1.00 89.44 91 SER A C 1
ATOM 715 O O . SER A 1 91 ? 1.524 3.975 -15.089 1.00 89.44 91 SER A O 1
ATOM 717 N N . TYR A 1 92 ? 2.768 3.090 -16.727 1.00 89.31 92 TYR A N 1
ATOM 718 C CA . TYR A 1 92 ? 4.013 3.055 -15.966 1.00 89.31 92 TYR A CA 1
ATOM 719 C C . TYR A 1 92 ? 5.201 3.396 -16.861 1.00 89.31 92 TYR A C 1
ATOM 721 O O . TYR A 1 92 ? 5.215 3.047 -18.035 1.00 89.31 92 TYR A O 1
ATOM 729 N N . VAL A 1 93 ? 6.197 4.068 -16.293 1.00 90.50 93 VAL A N 1
ATOM 730 C CA . VAL A 1 93 ? 7.529 4.224 -16.880 1.00 90.50 93 VAL A CA 1
ATOM 731 C C . VAL A 1 93 ? 8.535 4.245 -15.732 1.00 90.50 93 VAL A C 1
ATOM 733 O O . VAL A 1 93 ? 8.241 4.823 -14.681 1.00 90.50 93 VAL A O 1
ATOM 736 N N . SER A 1 94 ? 9.666 3.571 -15.910 1.00 90.06 94 SER A N 1
ATOM 737 C CA . SER A 1 94 ? 10.758 3.538 -14.942 1.00 90.06 94 SER A CA 1
ATOM 738 C C . SER A 1 94 ? 11.530 4.849 -14.897 1.00 90.06 94 SER A C 1
ATOM 740 O O . SER A 1 94 ? 11.485 5.636 -15.845 1.00 90.06 94 SER A O 1
ATOM 742 N N . ASN A 1 95 ? 12.261 5.088 -13.807 1.00 88.81 95 ASN A N 1
ATOM 743 C CA . ASN A 1 95 ? 13.005 6.339 -13.658 1.00 88.81 95 ASN A CA 1
ATOM 744 C C . ASN A 1 95 ? 14.190 6.424 -14.629 1.00 88.81 95 ASN A C 1
ATOM 746 O O . ASN A 1 95 ? 14.512 7.519 -15.088 1.00 88.81 95 ASN A O 1
ATOM 750 N N . SER A 1 96 ? 14.746 5.279 -15.038 1.00 88.50 96 SER A N 1
ATOM 751 C CA . SER A 1 96 ? 15.843 5.179 -16.014 1.00 88.50 96 SER A CA 1
ATOM 752 C C . SER A 1 96 ? 15.527 5.808 -17.376 1.00 88.50 96 SER A C 1
ATOM 754 O O . SER A 1 96 ? 16.435 6.039 -18.166 1.00 88.50 96 SER A O 1
ATOM 756 N N . VAL A 1 97 ? 14.262 6.138 -17.679 1.00 89.00 97 VAL A N 1
ATOM 757 C CA . VAL A 1 97 ? 13.915 6.912 -18.886 1.00 89.00 97 VAL A CA 1
ATOM 758 C C . VAL A 1 97 ? 14.633 8.263 -18.930 1.00 89.00 97 VAL A C 1
ATOM 760 O O . VAL A 1 97 ? 14.959 8.751 -20.012 1.00 89.00 97 VAL A O 1
ATOM 763 N N . GLN A 1 98 ? 14.914 8.849 -17.764 1.00 89.00 98 GLN A N 1
ATOM 764 C CA . GLN A 1 98 ? 15.662 10.093 -17.666 1.00 89.00 98 GLN A CA 1
ATOM 765 C C . GLN A 1 98 ? 17.126 9.894 -18.047 1.00 89.00 98 GLN A C 1
ATOM 767 O O . GLN A 1 98 ? 17.673 10.719 -18.771 1.00 89.00 98 GLN A O 1
ATOM 772 N N . ASP A 1 99 ? 17.733 8.788 -17.632 1.00 86.12 99 ASP A N 1
ATOM 773 C CA . ASP A 1 99 ? 19.129 8.489 -17.950 1.00 86.12 99 ASP A CA 1
ATOM 774 C C . ASP A 1 99 ? 19.299 8.087 -19.422 1.00 86.12 99 ASP A C 1
ATOM 776 O O . ASP A 1 99 ? 20.285 8.447 -20.059 1.00 86.12 99 ASP A O 1
ATOM 780 N N . VAL A 1 100 ? 18.317 7.373 -19.987 1.00 85.44 100 VAL A N 1
ATOM 781 C CA . VAL A 1 100 ? 18.377 6.852 -21.362 1.00 85.44 100 VAL A CA 1
ATOM 782 C C . VAL A 1 100 ? 17.953 7.887 -22.405 1.00 85.44 100 VAL A C 1
ATOM 784 O O . VAL A 1 100 ? 18.595 8.008 -23.445 1.00 85.44 100 VAL A O 1
ATOM 787 N N . LEU A 1 101 ? 16.860 8.617 -22.164 1.00 86.06 101 LEU A N 1
ATOM 788 C CA . LEU A 1 101 ? 16.283 9.556 -23.136 1.00 86.06 101 LEU A CA 1
ATOM 789 C C . LEU A 1 101 ? 16.394 11.029 -22.720 1.00 86.06 101 LEU A C 1
ATOM 791 O O . LEU A 1 101 ? 16.030 11.903 -23.503 1.00 86.06 101 LEU A O 1
ATOM 795 N N . GLY A 1 102 ? 16.836 11.334 -21.497 1.00 86.50 102 GLY A N 1
ATOM 796 C CA . GLY A 1 102 ? 16.936 12.710 -20.993 1.00 86.50 102 GLY A CA 1
ATOM 797 C C . GLY A 1 102 ? 15.606 13.334 -20.557 1.00 86.50 102 GLY A C 1
ATOM 798 O O . GLY A 1 102 ? 15.580 14.481 -20.109 1.00 86.50 102 GLY A O 1
ATOM 799 N N . TYR A 1 103 ? 14.488 12.611 -20.666 1.00 88.56 103 TYR A N 1
ATOM 800 C CA . TYR A 1 103 ? 13.168 13.120 -20.293 1.00 88.56 103 TYR A CA 1
ATOM 801 C C . TYR A 1 103 ? 12.768 12.673 -18.897 1.00 88.56 103 TYR A C 1
ATOM 803 O O . TYR A 1 103 ? 12.897 11.508 -18.536 1.00 88.56 103 TYR A O 1
ATOM 811 N N . ARG A 1 104 ? 12.165 13.586 -18.134 1.00 90.62 104 ARG A N 1
ATOM 812 C CA . ARG A 1 104 ? 11.518 13.213 -16.876 1.00 90.62 104 ARG A CA 1
ATOM 813 C C . ARG A 1 104 ? 10.389 12.198 -17.118 1.00 90.62 104 ARG A C 1
ATOM 815 O O . ARG A 1 104 ? 9.640 12.370 -18.088 1.00 90.62 104 ARG A O 1
ATOM 822 N N . PRO A 1 105 ? 10.183 11.224 -16.212 1.00 90.00 105 PRO A N 1
ATOM 823 C CA . PRO A 1 105 ? 9.096 10.248 -16.303 1.00 90.00 105 PRO A CA 1
ATOM 824 C C . PRO A 1 105 ? 7.723 10.883 -16.543 1.00 90.00 105 PRO A C 1
ATOM 826 O O . PRO A 1 105 ? 6.959 10.420 -17.391 1.00 90.00 105 PRO A O 1
ATOM 829 N N . GLU A 1 106 ? 7.415 11.982 -15.848 1.00 91.19 106 GLU A N 1
ATOM 830 C CA . GLU A 1 106 ? 6.133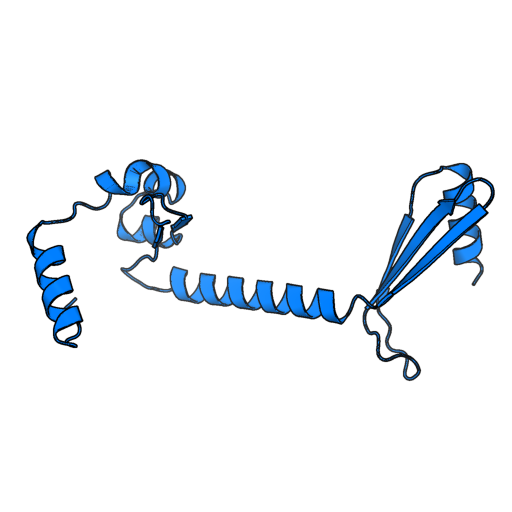 12.682 -15.989 1.00 91.19 106 GLU A CA 1
ATOM 831 C C . GLU A 1 106 ? 5.941 13.255 -17.398 1.00 91.19 106 GLU A C 1
ATOM 833 O O . GLU A 1 106 ? 4.861 13.147 -17.980 1.00 91.19 106 GLU A O 1
ATOM 838 N N . TYR A 1 107 ? 7.005 13.831 -17.964 1.00 89.31 107 TYR A N 1
ATOM 839 C CA . TYR A 1 107 ? 6.981 14.387 -19.311 1.00 89.31 107 TYR A CA 1
ATOM 840 C C . TYR A 1 107 ? 6.839 13.283 -20.361 1.00 89.31 107 TYR A C 1
ATOM 842 O O . TYR A 1 107 ? 6.019 13.408 -21.275 1.00 89.31 107 TYR A O 1
ATOM 850 N N . PHE A 1 108 ? 7.584 12.184 -20.198 1.00 89.31 108 PHE A N 1
ATOM 851 C CA . PHE A 1 108 ? 7.507 11.022 -21.079 1.00 89.31 108 PHE A CA 1
ATOM 852 C C . PHE A 1 108 ? 6.096 10.426 -21.097 1.00 89.31 108 PHE A C 1
ATOM 854 O O . PHE A 1 108 ? 5.565 10.168 -22.171 1.00 89.31 108 PHE A O 1
ATOM 861 N N . LYS A 1 109 ? 5.435 10.268 -19.941 1.00 89.50 109 LYS A N 1
ATOM 862 C CA . LYS A 1 109 ? 4.063 9.725 -19.883 1.00 89.50 109 LYS A CA 1
ATOM 863 C C . LYS A 1 109 ? 3.071 10.514 -20.738 1.00 89.50 109 LYS A C 1
ATOM 865 O O . LYS A 1 109 ? 2.211 9.915 -21.380 1.00 89.50 109 LYS A O 1
ATOM 870 N N . LEU A 1 110 ? 3.193 11.840 -20.746 1.00 87.94 110 LEU A N 1
ATOM 871 C CA . LEU A 1 110 ? 2.304 12.730 -21.495 1.00 87.94 110 LEU A CA 1
ATOM 872 C C . LEU A 1 110 ? 2.663 12.812 -22.985 1.00 87.94 110 LEU A C 1
ATOM 874 O O . LEU A 1 110 ? 1.776 12.995 -23.814 1.00 87.94 110 LEU A O 1
ATOM 878 N N . ASN A 1 111 ? 3.943 12.651 -23.329 1.00 84.31 111 ASN A N 1
ATOM 879 C CA . ASN A 1 111 ? 4.470 12.927 -24.668 1.00 84.31 111 ASN A CA 1
ATOM 880 C C . ASN A 1 111 ? 5.174 11.724 -25.316 1.00 84.31 111 ASN A C 1
ATOM 882 O O . ASN A 1 111 ? 5.965 11.906 -26.240 1.00 84.31 111 ASN A O 1
ATOM 886 N N . TYR A 1 112 ? 4.897 10.491 -24.874 1.00 80.25 112 TYR A N 1
ATOM 887 C CA . TYR A 1 112 ? 5.678 9.305 -25.265 1.00 80.25 112 TYR A CA 1
ATOM 888 C C . TYR A 1 112 ? 5.782 9.113 -26.787 1.00 80.25 112 TYR A C 1
ATOM 890 O O . TYR A 1 112 ? 6.816 8.676 -27.284 1.00 80.25 112 TYR A O 1
ATOM 898 N N . ARG A 1 113 ? 4.737 9.493 -27.539 1.00 77.06 113 ARG A N 1
ATOM 899 C CA . ARG A 1 113 ? 4.701 9.420 -29.012 1.00 77.06 113 ARG A CA 1
ATOM 900 C C . ARG A 1 113 ? 5.731 10.330 -29.685 1.00 77.06 113 ARG A C 1
ATOM 902 O O . ARG A 1 113 ? 6.146 10.044 -30.801 1.00 77.06 113 ARG A O 1
ATOM 909 N N . HIS A 1 114 ? 6.109 11.425 -29.031 1.00 73.31 114 HIS A N 1
ATOM 910 C CA . HIS A 1 114 ? 7.153 12.337 -29.494 1.00 73.31 114 HIS A CA 1
ATOM 911 C C . HIS A 1 114 ? 8.539 11.905 -29.003 1.00 73.31 114 HIS A C 1
ATOM 913 O O . HIS A 1 114 ? 9.516 12.084 -29.724 1.00 73.31 114 HIS A O 1
ATOM 919 N N . CYS A 1 115 ? 8.619 11.314 -27.806 1.00 69.62 115 CYS A N 1
ATOM 920 C CA . CYS A 1 115 ? 9.873 10.845 -27.211 1.00 69.62 115 CYS A CA 1
ATOM 921 C C . CYS A 1 115 ? 10.409 9.564 -27.867 1.00 69.62 115 CYS A C 1
ATOM 923 O O . CYS A 1 115 ? 11.618 9.367 -27.922 1.00 69.62 115 CYS A O 1
ATOM 925 N N . VAL A 1 116 ? 9.528 8.699 -28.374 1.00 68.19 116 VAL A N 1
ATOM 926 C CA . VAL A 1 116 ? 9.898 7.462 -29.071 1.00 68.19 116 VAL A CA 1
ATOM 927 C C . VAL A 1 116 ? 9.407 7.555 -30.510 1.00 68.19 116 VAL A C 1
ATOM 929 O O . VAL A 1 116 ? 8.249 7.256 -30.809 1.00 68.19 116 VAL A O 1
ATOM 932 N N . LYS A 1 117 ? 10.287 7.963 -31.432 1.00 61.62 117 LYS A N 1
ATOM 933 C CA . LYS A 1 117 ? 10.006 7.820 -32.864 1.00 61.62 117 LYS A CA 1
ATOM 934 C C . LYS A 1 117 ? 9.983 6.328 -33.186 1.00 61.62 117 LYS A C 1
ATOM 936 O O . LYS A 1 117 ? 11.027 5.691 -33.242 1.00 61.62 117 LYS A O 1
ATOM 941 N N . ARG A 1 118 ? 8.790 5.768 -33.405 1.00 53.28 118 ARG A N 1
ATOM 942 C CA . ARG A 1 118 ? 8.644 4.469 -34.073 1.00 53.28 118 ARG A CA 1
ATOM 943 C C . ARG A 1 118 ? 9.184 4.634 -35.492 1.00 53.28 118 ARG A C 1
ATOM 945 O O . ARG A 1 118 ? 8.493 5.181 -36.348 1.00 53.28 118 ARG A O 1
ATOM 952 N N . THR A 1 119 ? 10.418 4.213 -35.740 1.00 45.47 119 THR A N 1
ATOM 953 C CA . THR A 1 119 ? 10.885 4.008 -37.110 1.00 45.47 119 THR A CA 1
ATOM 954 C C . THR A 1 119 ? 10.005 2.912 -37.730 1.00 45.47 119 THR A C 1
ATOM 956 O O . THR A 1 119 ? 9.795 1.886 -37.076 1.00 45.47 119 THR A O 1
ATOM 959 N N . PRO A 1 120 ? 9.439 3.115 -38.935 1.00 51.88 120 PRO A N 1
ATOM 960 C CA . PRO A 1 120 ? 8.521 2.157 -39.560 1.00 51.88 120 PRO A CA 1
ATOM 961 C C . PRO A 1 120 ? 9.092 0.736 -39.683 1.00 51.88 120 PRO A C 1
ATOM 963 O O . PRO A 1 120 ? 8.338 -0.227 -39.570 1.00 51.88 120 PRO A O 1
ATOM 966 N N . ASP A 1 121 ? 10.412 0.612 -39.838 1.00 51.97 121 ASP A N 1
ATOM 967 C CA . ASP A 1 121 ? 11.093 -0.662 -40.100 1.00 51.97 121 ASP A CA 1
ATOM 968 C C . ASP A 1 121 ? 11.025 -1.657 -38.932 1.00 51.97 121 ASP A C 1
ATOM 970 O O . ASP A 1 121 ? 10.771 -2.845 -39.128 1.00 51.97 121 ASP A O 1
ATOM 974 N N . ASN A 1 122 ? 11.146 -1.190 -37.686 1.00 56.44 122 ASN A N 1
ATOM 975 C CA . ASN A 1 122 ? 11.288 -2.118 -36.561 1.00 56.44 122 ASN A CA 1
ATOM 976 C C . ASN A 1 122 ? 9.961 -2.797 -36.188 1.00 56.44 122 ASN A C 1
ATOM 978 O O . ASN A 1 122 ? 9.961 -3.919 -35.697 1.00 56.44 122 ASN A O 1
ATOM 982 N N . ALA A 1 123 ? 8.807 -2.161 -36.409 1.00 59.69 123 ALA A N 1
ATOM 983 C CA . ALA A 1 123 ? 7.527 -2.702 -35.938 1.00 59.69 123 ALA A CA 1
ATOM 984 C C . ALA A 1 123 ? 7.029 -3.896 -36.772 1.00 59.69 123 ALA A C 1
ATOM 986 O O . ALA A 1 123 ? 6.524 -4.867 -36.207 1.00 59.69 123 ALA A O 1
ATOM 987 N N . GLU A 1 124 ? 7.178 -3.836 -38.097 1.00 59.78 124 GLU A N 1
ATOM 988 C CA . GLU A 1 124 ? 6.863 -4.943 -39.013 1.00 59.78 124 GLU A CA 1
ATOM 989 C C . GLU A 1 124 ? 7.847 -6.102 -38.827 1.00 59.78 124 GLU A C 1
ATOM 991 O O . GLU A 1 124 ? 7.431 -7.259 -38.748 1.00 59.78 124 GLU A O 1
AT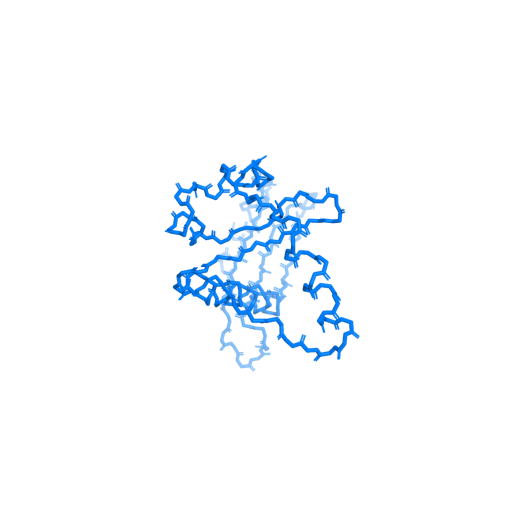OM 996 N N . GLN A 1 125 ? 9.140 -5.794 -38.701 1.00 60.97 125 GLN A N 1
ATOM 997 C CA . GLN A 1 125 ? 10.199 -6.792 -38.579 1.00 60.97 125 GLN A CA 1
ATOM 998 C C . GLN A 1 125 ? 10.147 -7.535 -37.237 1.00 60.97 125 GLN A C 1
ATOM 1000 O O . GLN A 1 125 ? 10.126 -8.765 -37.232 1.00 60.97 125 GLN A O 1
ATOM 1005 N N . ILE A 1 126 ? 9.980 -6.819 -36.116 1.00 61.53 126 ILE A N 1
ATOM 1006 C CA . ILE A 1 126 ? 9.771 -7.423 -34.787 1.00 61.53 126 ILE A CA 1
ATOM 1007 C C . ILE A 1 126 ? 8.494 -8.269 -34.780 1.00 61.53 126 ILE A C 1
ATOM 1009 O O . ILE A 1 126 ? 8.475 -9.370 -34.234 1.00 61.53 126 ILE A O 1
ATOM 1013 N N . ARG A 1 127 ? 7.414 -7.789 -35.411 1.00 63.31 127 ARG A N 1
ATOM 1014 C CA . ARG A 1 127 ? 6.154 -8.538 -35.502 1.00 63.31 127 ARG A CA 1
ATOM 1015 C C . ARG A 1 127 ? 6.315 -9.824 -36.317 1.00 63.31 127 ARG A C 1
ATOM 1017 O O . ARG A 1 127 ? 5.759 -10.839 -35.912 1.00 63.31 127 ARG A O 1
ATOM 1024 N N . ARG A 1 128 ? 7.077 -9.814 -37.417 1.00 63.50 128 ARG A N 1
ATOM 1025 C CA . ARG A 1 128 ? 7.395 -11.030 -38.189 1.00 63.50 128 ARG A CA 1
ATOM 1026 C C . ARG A 1 128 ? 8.265 -12.005 -37.398 1.00 63.50 128 ARG A C 1
ATOM 1028 O O . ARG A 1 128 ? 7.945 -13.186 -37.388 1.00 63.50 128 ARG A O 1
ATOM 1035 N N 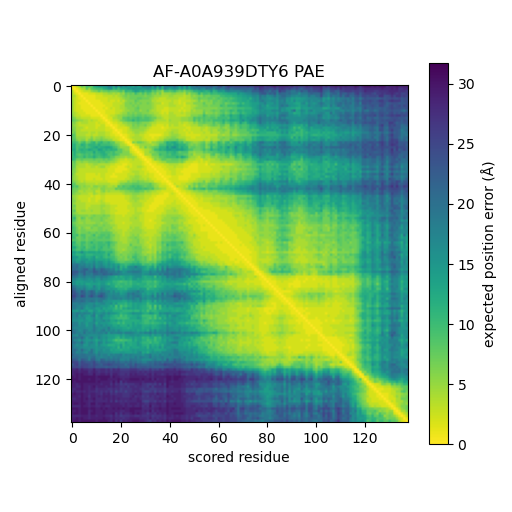. GLN A 1 129 ? 9.294 -11.523 -36.704 1.00 65.12 129 GLN A N 1
ATOM 1036 C CA . GLN A 1 129 ? 10.183 -12.361 -35.889 1.00 65.12 129 GLN A CA 1
ATOM 1037 C C . GLN A 1 129 ? 9.434 -13.028 -34.729 1.00 65.12 129 GLN A C 1
ATOM 1039 O O . GLN A 1 129 ? 9.518 -14.240 -34.559 1.00 65.12 129 GLN A O 1
ATOM 1044 N N . LEU A 1 130 ? 8.587 -12.281 -34.012 1.00 65.12 130 LEU A N 1
ATOM 1045 C CA . LEU A 1 130 ? 7.750 -12.832 -32.940 1.00 65.12 130 LEU A CA 1
ATOM 1046 C C . LEU A 1 130 ? 6.751 -13.882 -33.449 1.00 65.12 130 LEU A C 1
ATOM 1048 O O . LEU A 1 130 ? 6.540 -14.892 -32.782 1.00 65.12 130 LEU A O 1
ATOM 1052 N N . LEU A 1 131 ? 6.147 -13.667 -34.624 1.00 71.38 131 LEU A N 1
ATOM 1053 C CA . LEU A 1 131 ? 5.250 -14.645 -35.257 1.00 71.38 131 LEU A CA 1
ATOM 1054 C C . LEU A 1 131 ? 5.997 -15.893 -35.755 1.00 71.38 131 LEU A C 1
ATOM 1056 O O . LEU A 1 131 ? 5.403 -16.966 -35.809 1.00 71.38 131 LEU A O 1
ATOM 1060 N N . ALA A 1 132 ? 7.281 -15.760 -36.090 1.00 73.00 132 ALA A N 1
ATOM 1061 C CA . ALA A 1 132 ? 8.167 -16.860 -36.467 1.00 73.00 132 ALA A CA 1
ATOM 1062 C C . ALA A 1 132 ? 8.815 -17.570 -35.258 1.00 73.00 132 ALA A C 1
ATOM 1064 O O . ALA A 1 132 ? 9.477 -18.588 -35.435 1.00 73.00 132 ALA A O 1
ATOM 1065 N N . GLY A 1 133 ? 8.616 -17.067 -34.032 1.00 69.06 133 GLY A N 1
ATOM 1066 C CA . GLY A 1 133 ? 9.231 -17.607 -32.813 1.00 69.06 133 GLY A CA 1
ATOM 1067 C C . GLY A 1 133 ? 10.697 -17.207 -32.608 1.00 69.06 133 GLY A C 1
ATOM 1068 O O . GLY A 1 133 ? 11.354 -17.738 -31.714 1.00 69.06 133 GLY A O 1
ATOM 1069 N N . GLU A 1 134 ? 11.212 -16.268 -33.400 1.00 61.31 134 GLU A N 1
ATOM 1070 C CA . GLU A 1 134 ? 12.579 -15.761 -33.306 1.00 61.31 134 GLU A CA 1
ATOM 1071 C C . GLU A 1 134 ? 12.643 -14.506 -32.427 1.00 61.31 134 GLU A C 1
ATOM 1073 O O . GLU A 1 134 ? 11.759 -13.643 -32.445 1.00 61.31 134 GLU A O 1
ATOM 1078 N N . ARG A 1 135 ? 13.705 -14.403 -31.623 1.00 43.12 135 ARG A N 1
ATOM 1079 C CA . ARG A 1 135 ? 13.939 -13.244 -30.759 1.00 43.12 135 ARG A CA 1
ATOM 1080 C C . ARG A 1 135 ? 14.556 -12.115 -31.599 1.00 43.12 135 ARG A C 1
ATOM 1082 O O . ARG A 1 135 ? 15.564 -12.377 -32.247 1.00 43.12 135 ARG A O 1
ATOM 1089 N N . PRO A 1 136 ? 14.000 -10.890 -31.583 1.00 46.38 136 PRO A N 1
ATOM 1090 C CA . PRO A 1 136 ? 14.582 -9.770 -32.316 1.00 46.38 136 PRO A CA 1
ATOM 1091 C C . PRO A 1 136 ? 15.986 -9.432 -31.813 1.00 46.38 136 PRO A C 1
ATOM 1093 O O . PRO A 1 136 ? 16.217 -9.455 -30.599 1.00 46.38 136 PRO A O 1
ATOM 1096 N N . ASP A 1 137 ? 16.883 -9.099 -32.742 1.00 46.81 137 ASP A N 1
ATOM 1097 C CA . ASP A 1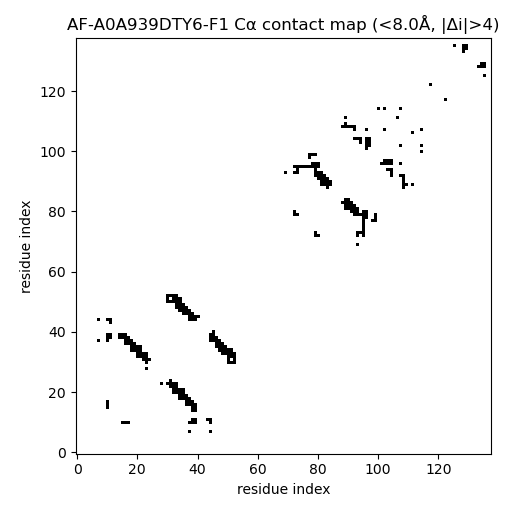 137 ? 18.194 -8.527 -32.425 1.00 46.81 137 ASP A CA 1
ATOM 1098 C C . ASP A 1 137 ? 18.048 -7.143 -31.755 1.00 46.81 137 ASP A C 1
ATOM 1100 O O . ASP A 1 137 ? 17.044 -6.459 -31.994 1.00 46.81 137 ASP A O 1
ATOM 1104 N N . PRO A 1 138 ? 19.001 -6.762 -30.876 1.00 49.38 138 PRO A N 1
ATOM 1105 C CA . PRO A 1 138 ? 18.951 -5.526 -30.091 1.00 49.38 138 PRO A CA 1
ATOM 1106 C C . PRO A 1 138 ? 18.955 -4.240 -30.928 1.00 49.38 138 PRO A C 1
ATOM 1108 O O . PRO A 1 138 ? 19.630 -4.200 -31.982 1.00 49.38 138 PRO A O 1
#